Protein AF-A0A4D7ATW3-F1 (afdb_monomer)

Sequence (86 aa):
MTETTSVTDDIKRSTHTVEIETLRSITSGIASFGAAVRGSPLSNAQKSRVLASLAEASSNMLVATSAYMAELGASRGRAATLSTAE

Mean predicted aligned error: 10.08 Å

Solvent-accessible surface area (backbone atoms only — not comparable to full-atom values): 4931 Å² total; per-residue (Å²): 135,82,81,74,75,51,68,66,58,55,52,52,52,51,53,52,51,54,54,52,49,50,53,50,52,52,53,51,50,54,53,51,49,55,50,50,51,71,74,41,93,64,53,71,73,53,38,51,51,54,52,50,53,49,51,52,53,52,50,54,48,52,53,53,50,52,52,50,54,50,52,55,51,52,55,50,54,53,54,55,58,56,67,74,73,114

Foldseek 3Di:
DDPCPPPVVVVVVVVVVVLVVVVVVVVVVLVVVLVVLVVDPDDPVVSVVVVVVSVVVVVVVVVVSVVVVVVVVVVVVVVVVVVVVD

Secondary structure (DSSP, 8-state):
------HHHHHHHHHHHHHHHHHHHHHHHHHHHHHHHHHSS--HHHHHHHHHHHHHHHHHHHHHHHHHHHHHHHHHHHHHHHHT-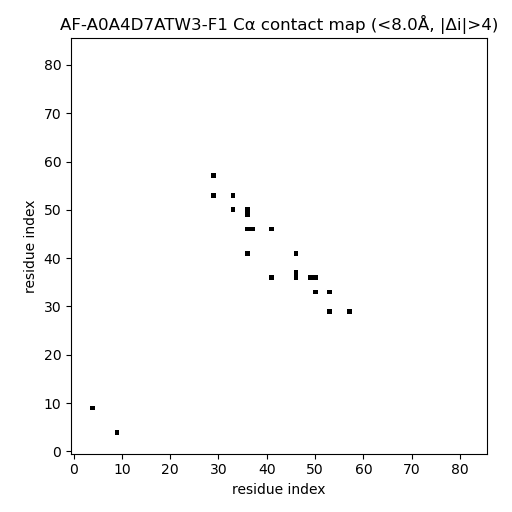-

Organism: NCBI:txid1940610

Radius of gyration: 20.3 Å; Cα contacts (8 Å, |Δi|>4): 11; chains: 1; bounding box: 39×14×68 Å

Structure (mmCIF, N/CA/C/O backbone):
data_AF-A0A4D7ATW3-F1
#
_entry.id   AF-A0A4D7ATW3-F1
#
loop_
_atom_site.group_PDB
_atom_site.id
_atom_site.type_symbol
_atom_site.label_atom_id
_atom_site.label_alt_id
_atom_site.label_comp_id
_atom_site.label_asym_id
_atom_site.label_entity_id
_atom_site.label_seq_id
_atom_site.pdbx_PDB_ins_code
_atom_site.Cartn_x
_atom_site.Cartn_y
_atom_site.Cartn_z
_atom_site.occupancy
_atom_site.B_iso_or_equiv
_atom_site.auth_seq_id
_atom_site.auth_comp_id
_atom_site.auth_asym_id
_atom_site.auth_atom_id
_atom_site.pdbx_PDB_model_num
ATOM 1 N N . MET A 1 1 ? 4.836 -5.437 -47.922 1.00 40.00 1 MET A N 1
ATOM 2 C CA . MET A 1 1 ? 5.513 -4.523 -46.985 1.00 40.00 1 MET A CA 1
ATOM 3 C C . MET A 1 1 ? 5.148 -5.024 -45.600 1.00 40.00 1 MET A C 1
ATOM 5 O O . MET A 1 1 ? 4.019 -4.834 -45.179 1.00 40.00 1 MET A O 1
ATOM 9 N N . THR A 1 2 ? 5.994 -5.859 -45.006 1.00 43.00 2 THR A N 1
ATOM 10 C CA . THR A 1 2 ? 5.707 -6.517 -43.727 1.00 43.00 2 THR A CA 1
ATOM 11 C C . THR A 1 2 ? 6.021 -5.522 -42.621 1.00 43.00 2 THR A C 1
ATOM 13 O O . THR A 1 2 ? 7.179 -5.151 -42.449 1.00 43.00 2 THR A O 1
ATOM 16 N N . GLU A 1 3 ? 4.987 -5.046 -41.928 1.00 46.53 3 GLU A N 1
ATOM 17 C CA . GLU A 1 3 ? 5.125 -4.262 -40.704 1.00 46.53 3 GLU A CA 1
ATOM 18 C C . GLU A 1 3 ? 5.890 -5.100 -39.679 1.00 46.53 3 GLU A C 1
ATOM 20 O O . GLU A 1 3 ? 5.347 -5.983 -39.020 1.00 46.53 3 GLU A O 1
ATOM 25 N N . THR A 1 4 ? 7.183 -4.831 -39.538 1.00 47.94 4 THR A N 1
ATOM 26 C CA . THR A 1 4 ? 7.916 -5.160 -38.323 1.00 47.94 4 THR A CA 1
ATOM 27 C C . THR A 1 4 ? 7.476 -4.165 -37.257 1.00 47.94 4 THR A C 1
ATOM 29 O O . THR A 1 4 ? 8.213 -3.235 -36.927 1.00 47.94 4 THR A O 1
ATOM 32 N N . THR A 1 5 ? 6.258 -4.316 -36.728 1.00 52.72 5 THR A N 1
ATOM 33 C CA . THR A 1 5 ? 5.973 -3.837 -35.372 1.00 52.72 5 THR A CA 1
ATOM 34 C C . THR A 1 5 ? 7.009 -4.507 -34.484 1.00 52.72 5 THR A C 1
ATOM 36 O O . THR A 1 5 ? 6.998 -5.722 -34.291 1.00 52.72 5 THR A O 1
ATOM 39 N N . SER A 1 6 ? 8.006 -3.713 -34.100 1.00 50.44 6 SER A N 1
ATOM 40 C CA . SER A 1 6 ? 9.197 -4.152 -33.393 1.00 50.44 6 SER A CA 1
ATOM 41 C C . SER A 1 6 ? 8.766 -4.932 -32.158 1.00 50.44 6 SER A C 1
ATOM 43 O O . SER A 1 6 ? 8.118 -4.381 -31.273 1.00 50.44 6 SER A O 1
ATOM 45 N N . VAL A 1 7 ? 9.131 -6.214 -32.088 1.00 54.88 7 VAL A N 1
ATOM 46 C CA . VAL A 1 7 ? 8.904 -7.099 -30.928 1.00 54.88 7 VAL A CA 1
ATOM 47 C C . VAL A 1 7 ? 9.337 -6.412 -29.620 1.00 54.88 7 VAL A C 1
ATOM 49 O O . VAL A 1 7 ? 8.739 -6.596 -28.563 1.00 54.88 7 VAL A O 1
ATOM 52 N N . THR A 1 8 ? 10.332 -5.532 -29.714 1.00 53.84 8 THR A N 1
ATOM 53 C CA . THR A 1 8 ? 10.841 -4.677 -28.643 1.00 53.84 8 THR A CA 1
ATOM 54 C C . THR A 1 8 ? 9.802 -3.701 -28.075 1.00 53.84 8 THR A C 1
ATOM 56 O O . THR A 1 8 ? 9.801 -3.461 -26.868 1.00 53.84 8 THR A O 1
ATOM 59 N N . ASP A 1 9 ? 8.916 -3.133 -28.895 1.00 51.94 9 ASP A N 1
ATOM 60 C CA . ASP A 1 9 ? 7.907 -2.164 -28.444 1.00 51.94 9 ASP A CA 1
ATOM 61 C C . ASP A 1 9 ? 6.730 -2.843 -27.733 1.00 51.94 9 ASP A C 1
ATOM 63 O O . ASP A 1 9 ? 6.244 -2.325 -26.723 1.00 51.94 9 ASP A O 1
ATOM 67 N N . ASP A 1 10 ? 6.336 -4.042 -28.168 1.00 53.03 10 ASP A N 1
ATOM 68 C CA . ASP A 1 10 ? 5.322 -4.841 -27.467 1.00 53.03 10 ASP A CA 1
ATOM 69 C C . ASP A 1 10 ? 5.846 -5.416 -26.142 1.00 53.03 10 ASP A C 1
ATOM 71 O O . ASP A 1 10 ? 5.128 -5.418 -25.134 1.00 53.03 10 ASP A O 1
ATOM 75 N N . ILE A 1 11 ? 7.119 -5.821 -26.078 1.00 54.00 11 ILE A N 1
ATOM 76 C CA . ILE A 1 11 ? 7.760 -6.242 -24.819 1.00 54.00 11 ILE A CA 1
ATOM 77 C C . ILE A 1 11 ? 7.860 -5.063 -23.839 1.00 54.00 11 ILE A C 1
ATOM 79 O O . ILE A 1 11 ? 7.547 -5.207 -22.655 1.00 54.00 11 ILE A O 1
ATOM 83 N N . LYS A 1 12 ? 8.225 -3.865 -24.311 1.00 56.94 12 LYS A N 1
ATOM 84 C CA . LYS A 1 12 ? 8.250 -2.658 -23.465 1.00 56.94 12 LYS A CA 1
ATOM 85 C C . LYS A 1 12 ? 6.855 -2.296 -22.947 1.00 56.94 12 LYS A C 1
ATOM 87 O O . LYS A 1 12 ? 6.710 -1.980 -21.765 1.00 56.94 12 LYS A O 1
ATOM 92 N N . ARG A 1 13 ? 5.825 -2.357 -23.799 1.00 59.19 13 ARG A N 1
ATOM 93 C CA . ARG A 1 13 ? 4.434 -2.027 -23.436 1.00 59.19 13 ARG A CA 1
ATOM 94 C C . ARG A 1 13 ? 3.831 -3.028 -22.443 1.00 59.19 13 ARG A C 1
ATOM 96 O O . ARG A 1 13 ? 3.164 -2.621 -21.490 1.00 59.19 13 ARG A O 1
ATOM 103 N N . SER A 1 14 ? 4.085 -4.321 -22.631 1.00 60.78 14 SER A N 1
ATOM 104 C CA . SER A 1 14 ? 3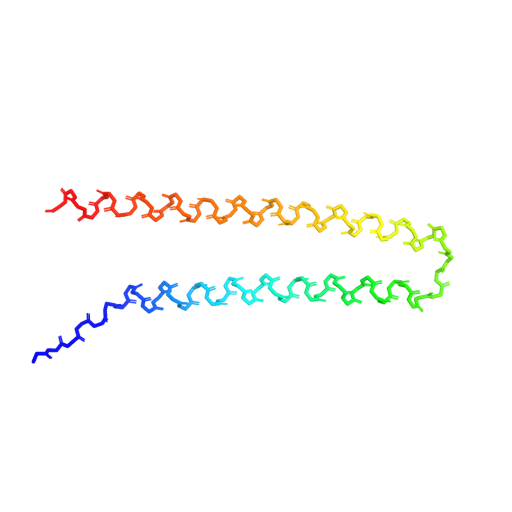.622 -5.373 -21.711 1.00 60.78 14 SER A CA 1
ATOM 105 C C . SER A 1 14 ? 4.309 -5.287 -20.345 1.00 60.78 14 SER A C 1
ATOM 107 O O . SER A 1 14 ? 3.625 -5.312 -19.322 1.00 60.78 14 SER A O 1
ATOM 109 N N . THR A 1 15 ? 5.626 -5.064 -20.319 1.00 62.94 15 THR A N 1
ATOM 110 C CA . THR A 1 15 ? 6.406 -4.894 -19.079 1.00 62.94 15 THR A CA 1
ATOM 111 C C . THR A 1 15 ? 5.879 -3.725 -18.235 1.00 62.94 15 THR A C 1
ATOM 113 O O . THR A 1 15 ? 5.598 -3.886 -17.049 1.00 62.94 15 THR A O 1
ATOM 116 N N . HIS A 1 16 ? 5.595 -2.582 -18.867 1.00 67.25 16 HIS A N 1
ATOM 117 C CA . HIS A 1 16 ? 4.983 -1.430 -18.195 1.00 67.25 16 HIS A CA 1
ATOM 118 C C . HIS A 1 16 ? 3.623 -1.717 -17.560 1.00 67.25 16 HIS A C 1
ATOM 120 O O . HIS A 1 16 ? 3.297 -1.175 -16.504 1.00 67.25 16 HIS A O 1
ATOM 126 N N . THR A 1 17 ? 2.809 -2.534 -18.222 1.00 74.44 17 THR A N 1
ATOM 127 C CA . THR A 1 17 ? 1.459 -2.843 -17.747 1.00 74.44 17 THR A CA 1
ATOM 128 C C . THR A 1 17 ? 1.524 -3.684 -16.473 1.00 74.44 17 THR A C 1
ATOM 130 O O . THR A 1 17 ? 0.802 -3.402 -15.520 1.00 74.44 17 THR A O 1
ATOM 133 N N . VAL A 1 18 ? 2.440 -4.656 -16.419 1.00 78.31 18 VAL A N 1
ATOM 134 C CA . VAL A 1 18 ? 2.651 -5.519 -15.244 1.00 78.31 18 VAL A CA 1
ATOM 135 C C . VAL A 1 18 ? 3.193 -4.729 -14.050 1.00 78.31 18 VAL A C 1
ATOM 137 O O . VAL A 1 18 ? 2.728 -4.918 -12.924 1.00 78.31 18 VAL A O 1
ATOM 140 N N . GLU A 1 19 ? 4.138 -3.816 -14.277 1.00 74.0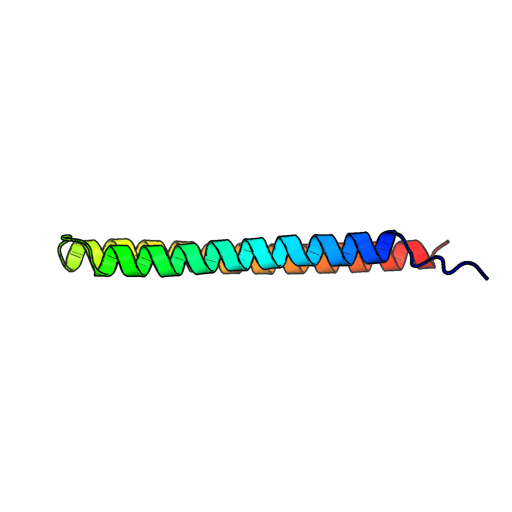0 19 GLU A N 1
ATOM 141 C CA . GLU A 1 19 ? 4.695 -2.953 -13.226 1.00 74.00 19 GLU A CA 1
ATOM 142 C C . GLU A 1 19 ? 3.620 -2.035 -12.621 1.00 74.00 19 GLU A C 1
ATOM 144 O O . GLU A 1 19 ? 3.463 -1.973 -11.400 1.00 74.00 19 GLU A O 1
ATOM 149 N N . ILE A 1 20 ? 2.826 -1.367 -13.467 1.00 78.81 20 ILE A N 1
ATOM 150 C CA . ILE A 1 20 ? 1.729 -0.494 -13.021 1.00 78.81 20 ILE A CA 1
ATOM 151 C C . ILE A 1 20 ? 0.669 -1.297 -12.263 1.00 78.81 20 ILE A C 1
ATOM 153 O O . ILE A 1 20 ? 0.171 -0.835 -11.234 1.00 78.81 20 ILE A O 1
ATOM 157 N N . GLU A 1 21 ? 0.330 -2.492 -12.743 1.00 80.44 21 GLU A N 1
ATOM 158 C CA . GLU A 1 21 ? -0.647 -3.351 -12.078 1.00 80.44 21 GLU A CA 1
ATOM 159 C C . GLU A 1 21 ? -0.146 -3.829 -10.712 1.00 80.44 21 GLU A C 1
ATOM 161 O O . GLU A 1 21 ? -0.889 -3.810 -9.731 1.00 80.44 21 GLU A O 1
ATOM 166 N N . THR A 1 22 ? 1.144 -4.149 -10.609 1.00 82.00 22 THR A N 1
ATOM 167 C CA . THR A 1 22 ? 1.781 -4.486 -9.330 1.00 82.00 22 THR A CA 1
ATOM 168 C C . THR A 1 22 ? 1.675 -3.316 -8.348 1.00 82.00 22 THR A C 1
ATOM 170 O O . THR A 1 22 ? 1.224 -3.498 -7.217 1.00 82.00 22 THR A O 1
ATOM 173 N N . LEU A 1 23 ? 1.994 -2.092 -8.782 1.00 80.69 23 LEU A N 1
ATOM 174 C CA . LEU A 1 23 ? 1.886 -0.893 -7.941 1.00 80.69 23 LEU A CA 1
ATOM 175 C C . LEU A 1 23 ? 0.444 -0.600 -7.504 1.00 80.69 23 LEU A C 1
ATOM 177 O O . LEU A 1 23 ? 0.208 -0.229 -6.348 1.00 80.69 23 LEU A O 1
ATOM 181 N N . ARG A 1 24 ? -0.533 -0.792 -8.398 1.00 84.31 24 ARG A N 1
ATOM 182 C CA . ARG A 1 24 ? -1.961 -0.663 -8.068 1.00 84.31 24 ARG A CA 1
ATOM 183 C C . ARG A 1 24 ? -2.397 -1.700 -7.045 1.00 84.31 24 ARG A C 1
ATOM 185 O O . ARG A 1 24 ? -3.043 -1.332 -6.064 1.00 84.31 24 ARG A O 1
ATOM 192 N N . SER A 1 25 ? -2.024 -2.960 -7.253 1.00 86.56 25 SER A N 1
ATOM 193 C CA . SER A 1 25 ? -2.348 -4.067 -6.352 1.00 86.56 25 SER A CA 1
ATOM 194 C C . SER A 1 25 ? -1.815 -3.806 -4.944 1.00 86.56 25 SER A C 1
ATOM 196 O O . SER A 1 25 ? -2.574 -3.866 -3.973 1.00 86.56 25 SER A O 1
ATOM 198 N N . ILE A 1 26 ? -0.550 -3.391 -4.824 1.00 84.44 26 ILE A N 1
ATOM 199 C CA . ILE A 1 26 ? 0.043 -3.094 -3.516 1.00 84.44 26 ILE A CA 1
ATOM 200 C C . ILE A 1 26 ? -0.644 -1.890 -2.855 1.00 84.44 26 ILE A C 1
ATOM 202 O O . ILE A 1 26 ? -1.004 -1.954 -1.679 1.00 84.44 26 ILE A O 1
ATOM 206 N N . THR A 1 27 ? -0.895 -0.814 -3.606 1.00 86.00 27 THR A N 1
ATOM 207 C CA . THR A 1 27 ? -1.583 0.382 -3.084 1.00 86.00 27 THR A CA 1
ATOM 208 C C . THR A 1 27 ? -2.997 0.053 -2.590 1.00 86.00 27 THR A C 1
ATOM 210 O O . THR A 1 27 ? -3.395 0.471 -1.499 1.00 86.00 27 THR A O 1
ATOM 213 N N . SER A 1 28 ? -3.742 -0.744 -3.358 1.00 89.62 28 SER A N 1
ATOM 214 C CA . SER A 1 28 ? -5.071 -1.241 -2.983 1.00 89.62 28 SER A CA 1
ATOM 215 C C . SER A 1 28 ? -5.020 -2.117 -1.724 1.00 89.62 28 SER A C 1
ATOM 217 O O . SER A 1 28 ? -5.845 -1.962 -0.816 1.00 89.62 28 SER A O 1
ATOM 219 N N . GLY A 1 29 ? -4.010 -2.986 -1.618 1.00 91.25 29 GLY A N 1
ATOM 220 C CA . GLY A 1 29 ? -3.762 -3.825 -0.446 1.00 91.25 29 GLY A CA 1
ATOM 221 C C . GLY A 1 29 ? -3.489 -3.012 0.823 1.00 91.25 29 GLY A C 1
ATOM 222 O O . GLY A 1 29 ? -4.102 -3.268 1.860 1.00 91.25 29 GLY A O 1
ATOM 223 N N . ILE A 1 30 ? -2.645 -1.979 0.735 1.00 91.88 30 ILE A N 1
ATOM 224 C CA . ILE A 1 30 ? -2.355 -1.055 1.846 1.00 91.88 30 ILE A CA 1
ATOM 225 C C . ILE A 1 30 ? -3.629 -0.337 2.307 1.00 91.88 30 ILE A C 1
ATOM 227 O O . ILE A 1 30 ? -3.919 -0.293 3.507 1.00 91.88 30 ILE A O 1
ATOM 231 N N . ALA A 1 31 ? -4.419 0.196 1.370 1.00 90.31 31 ALA A N 1
ATOM 232 C CA . ALA A 1 31 ? -5.670 0.881 1.691 1.00 90.31 31 ALA A CA 1
ATOM 233 C C . ALA A 1 31 ? -6.677 -0.061 2.375 1.00 90.31 31 ALA A C 1
ATOM 235 O O . ALA A 1 31 ? -7.280 0.297 3.395 1.00 90.31 31 ALA A O 1
ATOM 236 N N . SER A 1 32 ? -6.805 -1.282 1.851 1.0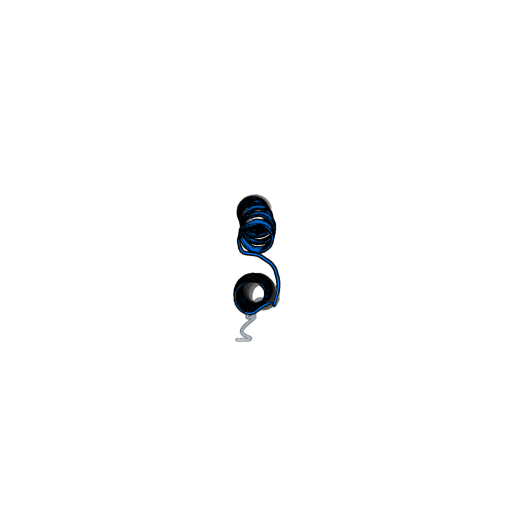0 95.62 32 SER A N 1
ATOM 237 C CA . SER A 1 32 ? -7.675 -2.328 2.396 1.00 95.62 32 SER A CA 1
ATOM 238 C C . SER A 1 32 ? -7.249 -2.737 3.807 1.00 95.62 32 SER A C 1
ATOM 240 O O . SER A 1 32 ? -8.083 -2.810 4.712 1.00 95.62 32 SER A O 1
ATOM 242 N N . PHE A 1 33 ? -5.947 -2.918 4.041 1.00 95.31 33 PHE A N 1
ATOM 243 C CA . PHE A 1 33 ? -5.416 -3.221 5.369 1.00 95.31 33 PHE A CA 1
ATOM 244 C C . PHE A 1 33 ? -5.671 -2.077 6.362 1.00 95.31 33 PHE A C 1
ATOM 246 O O . PHE A 1 33 ? -6.152 -2.316 7.471 1.00 95.31 33 PHE A O 1
ATOM 253 N N . GLY A 1 34 ? -5.453 -0.820 5.962 1.00 95.38 34 GLY A N 1
ATOM 254 C CA . GLY A 1 34 ? -5.768 0.341 6.800 1.00 95.38 34 GLY A CA 1
ATOM 255 C C . GLY A 1 34 ? -7.254 0.421 7.183 1.00 95.38 34 GLY A C 1
ATOM 256 O O . GLY A 1 34 ? -7.590 0.774 8.318 1.00 95.38 34 GLY A O 1
ATOM 257 N N . ALA A 1 35 ? -8.161 0.052 6.272 1.00 96.12 35 ALA A N 1
ATOM 258 C CA . ALA A 1 35 ? -9.589 -0.063 6.570 1.00 96.12 35 ALA A CA 1
ATOM 259 C C . ALA A 1 35 ? -9.884 -1.190 7.577 1.00 96.12 35 ALA A C 1
ATOM 261 O O . ALA A 1 35 ? -10.605 -0.957 8.551 1.00 96.12 35 ALA A O 1
ATOM 262 N N . ALA A 1 36 ? -9.267 -2.363 7.407 1.00 97.44 36 ALA A N 1
ATOM 263 C CA . ALA A 1 36 ? -9.401 -3.483 8.338 1.00 97.44 36 ALA A CA 1
ATOM 264 C C . ALA A 1 36 ? -8.913 -3.123 9.754 1.00 97.44 36 ALA A C 1
AT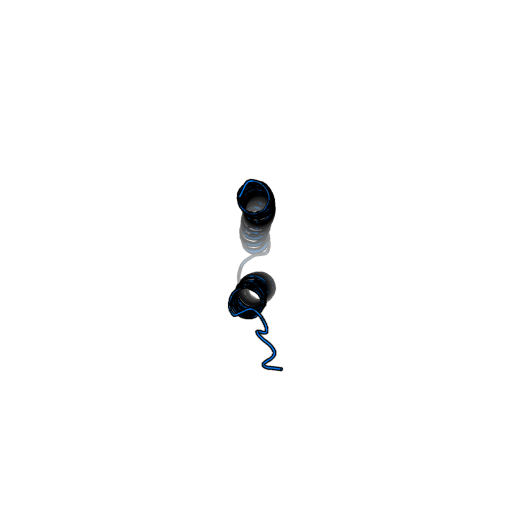OM 266 O O . ALA A 1 36 ? -9.604 -3.394 10.737 1.00 97.44 36 ALA A O 1
ATOM 267 N N . VAL A 1 37 ? -7.777 -2.426 9.879 1.00 96.81 37 VAL A N 1
ATOM 268 C CA . VAL A 1 37 ? -7.257 -1.956 11.177 1.00 96.81 37 VAL A CA 1
ATOM 269 C C . VAL A 1 37 ? -8.242 -1.000 11.853 1.00 96.81 37 VAL A C 1
ATOM 271 O O . VAL A 1 37 ? -8.487 -1.121 13.056 1.00 96.81 37 VAL A O 1
ATOM 274 N N . ARG A 1 38 ? -8.865 -0.083 11.101 1.00 94.19 38 ARG A N 1
ATOM 275 C CA . ARG A 1 38 ? -9.876 0.838 11.649 1.00 94.19 38 ARG A CA 1
ATOM 276 C C . ARG A 1 38 ? -11.123 0.109 12.159 1.00 94.19 38 ARG A C 1
ATOM 278 O O . ARG A 1 38 ? -11.611 0.464 13.235 1.00 94.19 38 ARG A O 1
ATOM 285 N N . GLY A 1 39 ? -11.580 -0.923 11.447 1.00 96.06 39 GLY A N 1
ATOM 286 C CA . GLY A 1 39 ? -12.715 -1.771 11.840 1.00 96.06 39 GLY A CA 1
ATOM 287 C C . GLY A 1 39 ? -12.404 -2.827 12.910 1.00 96.06 39 GLY A C 1
ATOM 288 O O . GLY A 1 39 ? -13.319 -3.458 13.427 1.00 96.06 39 GLY A O 1
ATOM 289 N N . SER A 1 40 ? -11.130 -3.022 13.258 1.00 96.69 40 SER A N 1
ATOM 290 C CA . SER A 1 40 ? -10.701 -4.051 14.212 1.00 96.69 40 SER A CA 1
ATOM 291 C C . SER A 1 40 ? -11.133 -3.756 15.663 1.00 96.69 40 SER A C 1
ATOM 293 O O . SER A 1 40 ? -11.358 -2.591 16.021 1.00 96.69 40 SER A O 1
ATOM 295 N N . PRO A 1 41 ? -11.173 -4.780 16.541 1.00 97.44 41 PRO A N 1
ATOM 296 C CA . PRO A 1 41 ? -11.471 -4.614 17.967 1.00 97.44 41 PRO A CA 1
ATOM 297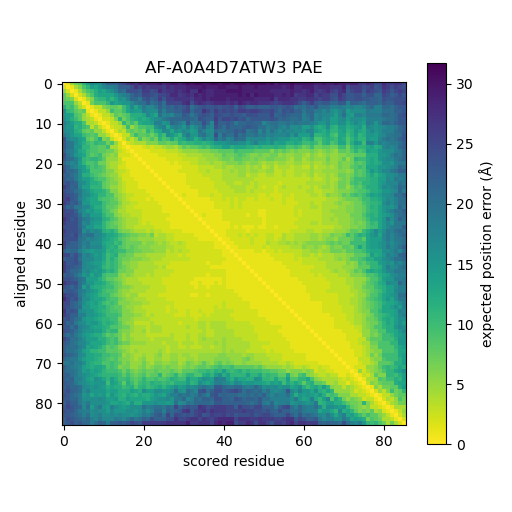 C C . PRO A 1 41 ? -10.302 -4.028 18.785 1.00 97.44 41 PRO A C 1
ATOM 299 O O . PRO A 1 41 ? -10.380 -3.962 20.009 1.00 97.44 41 PRO A O 1
ATOM 302 N N . LEU A 1 42 ? -9.203 -3.617 18.142 1.00 95.56 42 LEU A N 1
ATOM 303 C CA . LEU A 1 42 ? -8.059 -3.007 18.819 1.00 95.56 42 LEU A CA 1
ATOM 304 C C . LEU A 1 42 ? -8.447 -1.698 19.525 1.00 95.56 42 LEU A C 1
ATOM 306 O O . LEU A 1 42 ? -9.302 -0.942 19.057 1.00 95.56 42 LEU A O 1
ATOM 310 N N . SER A 1 43 ? -7.749 -1.380 20.616 1.00 97.88 43 SER A N 1
ATOM 311 C CA . SER A 1 43 ? -7.870 -0.063 21.253 1.00 97.88 43 SER A CA 1
ATOM 312 C C . SER A 1 43 ? -7.400 1.057 20.317 1.00 97.88 43 SER A C 1
ATOM 3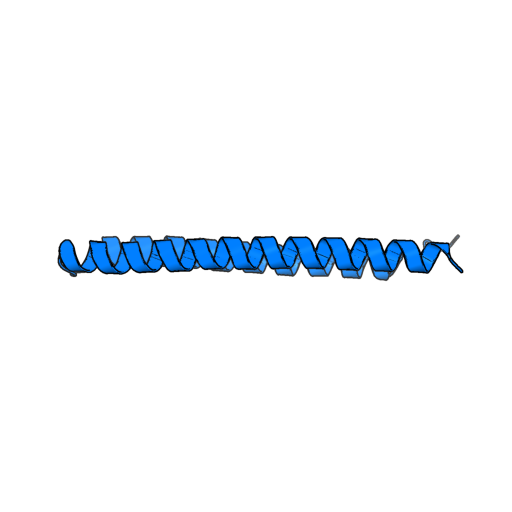14 O O . SER A 1 43 ? -6.560 0.846 19.438 1.00 97.88 43 SER A O 1
ATOM 316 N N . ASN A 1 44 ? -7.871 2.286 20.545 1.00 96.94 44 ASN A N 1
ATOM 317 C CA . ASN A 1 44 ? -7.468 3.448 19.741 1.00 96.94 44 ASN A CA 1
ATOM 318 C C . ASN A 1 44 ? -5.943 3.660 19.729 1.00 96.94 44 ASN A C 1
ATOM 320 O O . ASN A 1 44 ? -5.369 3.965 18.685 1.00 96.94 44 ASN A O 1
ATOM 324 N N . ALA A 1 45 ? -5.267 3.421 20.858 1.00 97.31 45 ALA A N 1
ATOM 325 C CA . ALA A 1 45 ? -3.811 3.526 20.953 1.00 97.31 45 ALA A CA 1
ATOM 326 C C . ALA A 1 45 ? -3.076 2.442 20.141 1.00 97.31 45 ALA A C 1
ATOM 328 O O . ALA A 1 45 ? -1.996 2.690 19.605 1.00 97.31 45 ALA A O 1
ATOM 329 N N . GLN A 1 46 ? -3.638 1.233 20.041 1.00 98.00 46 GLN A N 1
ATOM 330 C CA . GLN A 1 46 ? -3.093 0.169 19.189 1.00 98.00 46 GLN A CA 1
ATOM 331 C C . GLN A 1 46 ? -3.340 0.470 17.708 1.00 98.00 46 GLN A C 1
ATOM 333 O O . GLN A 1 46 ? -2.408 0.369 16.916 1.00 98.00 46 GLN A O 1
ATOM 338 N N . LYS A 1 47 ? -4.551 0.915 17.344 1.00 97.94 47 LYS A N 1
ATOM 339 C CA . LYS A 1 47 ? -4.879 1.338 15.971 1.00 97.94 47 LYS A CA 1
ATOM 340 C C . LYS A 1 47 ? -3.940 2.438 15.490 1.00 97.94 47 LYS A C 1
ATOM 342 O O . LYS A 1 47 ? -3.374 2.315 14.413 1.00 97.94 47 LYS A O 1
ATOM 347 N N . SER A 1 48 ? -3.742 3.470 16.310 1.00 97.75 48 SER A N 1
ATOM 348 C CA . SER A 1 48 ? -2.848 4.588 15.996 1.00 97.75 48 SER A CA 1
ATOM 349 C C . SER A 1 48 ? -1.419 4.114 15.715 1.00 97.75 48 SER A C 1
ATOM 351 O O . SER A 1 48 ? -0.857 4.453 14.678 1.00 97.75 48 SER A O 1
ATOM 353 N N . ARG A 1 49 ? -0.866 3.239 16.569 1.00 97.94 49 ARG A N 1
ATOM 354 C CA . ARG A 1 49 ? 0.470 2.657 16.358 1.00 97.94 49 ARG A CA 1
ATOM 355 C C . ARG A 1 49 ? 0.568 1.860 15.058 1.00 97.94 49 ARG A C 1
ATOM 357 O O . ARG A 1 49 ? 1.486 2.090 14.282 1.00 97.94 49 ARG A O 1
ATOM 364 N N . VAL A 1 50 ? -0.386 0.965 14.798 1.00 97.50 50 VAL A N 1
ATOM 365 C CA . VAL A 1 50 ? -0.379 0.139 13.577 1.00 97.50 50 VAL A CA 1
ATOM 366 C C . VAL A 1 50 ? -0.515 1.004 12.321 1.00 97.50 50 VAL A C 1
ATOM 368 O O . VAL A 1 50 ? 0.207 0.790 11.352 1.00 97.50 50 VAL A O 1
ATOM 371 N N . LEU A 1 51 ? -1.404 2.001 12.332 1.00 96.75 51 LEU A N 1
ATOM 372 C CA . LEU A 1 51 ? -1.589 2.911 11.199 1.00 96.75 51 LEU A CA 1
ATOM 373 C C . LEU A 1 51 ? -0.369 3.813 10.971 1.00 96.75 51 LEU A C 1
ATOM 375 O O . LEU A 1 51 ? -0.045 4.089 9.820 1.00 96.75 51 LEU A O 1
ATOM 379 N N . ALA A 1 52 ? 0.326 4.233 12.032 1.00 97.25 52 ALA A N 1
ATOM 380 C CA . ALA A 1 52 ? 1.575 4.981 11.912 1.00 97.25 52 ALA A CA 1
ATOM 381 C C . ALA A 1 52 ? 2.674 4.136 11.247 1.00 97.25 52 ALA A C 1
ATOM 383 O O . ALA A 1 52 ? 3.277 4.583 10.273 1.00 97.25 52 ALA A O 1
ATOM 384 N N . SER A 1 53 ? 2.868 2.889 11.692 1.00 97.00 53 SER A N 1
ATOM 385 C CA . SER A 1 53 ? 3.821 1.966 11.056 1.00 97.00 53 SER A CA 1
ATOM 386 C C . SER A 1 53 ? 3.448 1.649 9.604 1.00 97.00 53 SER A C 1
ATOM 388 O O . SER A 1 53 ? 4.320 1.565 8.743 1.00 97.00 53 SER A O 1
ATOM 390 N N . LEU A 1 54 ? 2.151 1.515 9.303 1.00 95.25 54 LEU A N 1
ATOM 391 C CA . LEU A 1 54 ? 1.670 1.332 7.932 1.00 95.25 54 LEU A CA 1
ATOM 392 C C . LEU A 1 54 ? 1.989 2.548 7.050 1.00 95.25 54 LEU A C 1
ATOM 394 O O . LEU A 1 54 ? 2.398 2.378 5.901 1.00 95.25 54 LEU A O 1
ATOM 398 N N . ALA A 1 55 ? 1.809 3.765 7.569 1.00 92.69 55 ALA A N 1
ATOM 399 C CA . ALA A 1 55 ? 2.114 4.996 6.845 1.00 92.69 55 ALA A CA 1
ATOM 400 C C . ALA A 1 55 ? 3.615 5.118 6.540 1.00 92.69 55 ALA A C 1
ATOM 402 O O . ALA A 1 55 ? 3.987 5.447 5.414 1.00 92.69 55 ALA A O 1
ATOM 403 N N . GLU A 1 56 ? 4.473 4.785 7.505 1.00 94.88 56 GLU A N 1
ATOM 404 C CA . GLU A 1 56 ? 5.927 4.767 7.321 1.00 94.88 56 GLU A CA 1
ATOM 405 C C . GLU A 1 56 ? 6.354 3.750 6.251 1.00 94.88 56 GLU A C 1
ATOM 407 O O . GLU A 1 56 ? 7.062 4.101 5.305 1.00 94.88 56 GLU A O 1
ATOM 412 N N . ALA A 1 57 ? 5.847 2.515 6.327 1.00 91.19 57 ALA A N 1
ATOM 413 C CA . ALA A 1 57 ? 6.114 1.489 5.320 1.00 91.19 57 ALA A CA 1
ATOM 414 C C . ALA A 1 57 ? 5.641 1.914 3.916 1.00 91.19 57 ALA A C 1
ATOM 416 O O . ALA A 1 57 ? 6.351 1.710 2.931 1.00 91.19 57 ALA A O 1
ATOM 417 N N . SER A 1 58 ? 4.472 2.557 3.827 1.00 90.75 58 SER A N 1
ATOM 418 C CA . SER A 1 58 ? 3.930 3.077 2.564 1.00 90.75 58 SER A CA 1
ATOM 419 C C . SER A 1 58 ? 4.820 4.173 1.974 1.00 90.75 58 SER A C 1
ATOM 421 O O . SER A 1 58 ? 5.067 4.184 0.770 1.00 90.75 58 SER A O 1
ATOM 423 N N . SER A 1 59 ? 5.345 5.066 2.817 1.00 89.62 59 SER A N 1
ATOM 424 C CA . SER A 1 59 ? 6.285 6.111 2.402 1.00 89.62 59 SER A CA 1
ATOM 425 C C . SER A 1 59 ? 7.584 5.512 1.854 1.00 89.62 59 SER A C 1
ATOM 427 O O . SER A 1 59 ? 8.011 5.853 0.750 1.00 89.62 59 SER A O 1
ATOM 429 N N . ASN A 1 60 ? 8.165 4.539 2.563 1.00 89.06 60 ASN A N 1
ATOM 430 C CA . ASN A 1 60 ? 9.377 3.845 2.115 1.00 89.06 60 ASN A CA 1
ATOM 431 C C . ASN A 1 60 ? 9.164 3.134 0.771 1.00 89.06 60 ASN A C 1
ATOM 433 O O . ASN A 1 60 ? 10.032 3.163 -0.100 1.00 89.06 60 ASN A O 1
ATOM 437 N N . MET A 1 61 ? 7.987 2.543 0.570 1.00 86.50 61 MET A N 1
ATOM 438 C CA . MET A 1 61 ? 7.629 1.904 -0.691 1.00 86.50 61 MET A CA 1
ATOM 439 C C . MET A 1 61 ? 7.485 2.909 -1.843 1.00 86.50 61 MET A C 1
ATOM 441 O O . MET A 1 61 ? 7.918 2.616 -2.959 1.00 86.50 61 MET A O 1
ATOM 445 N N . LEU A 1 62 ? 6.924 4.098 -1.594 1.00 85.00 62 LEU A N 1
ATOM 446 C CA . LEU A 1 62 ? 6.864 5.171 -2.593 1.00 85.00 62 LEU A CA 1
ATOM 447 C C . LEU A 1 62 ? 8.268 5.628 -3.010 1.00 85.00 62 LEU A C 1
ATOM 449 O O . LEU A 1 62 ? 8.515 5.811 -4.201 1.00 85.00 62 LEU A O 1
ATOM 453 N N . VAL A 1 63 ? 9.196 5.748 -2.056 1.00 88.12 63 VAL A N 1
ATOM 454 C CA . VAL A 1 63 ? 10.605 6.078 -2.334 1.00 88.12 63 VAL A CA 1
ATOM 455 C C . VAL A 1 63 ? 11.291 4.971 -3.139 1.00 88.12 63 VAL A C 1
ATOM 457 O O . VAL A 1 63 ? 11.960 5.251 -4.130 1.00 88.12 63 VAL A O 1
ATOM 460 N N . ALA A 1 64 ? 11.102 3.705 -2.766 1.00 85.06 64 ALA A N 1
ATOM 461 C CA . ALA A 1 64 ? 11.660 2.583 -3.521 1.00 85.06 64 ALA A CA 1
ATOM 462 C C . ALA A 1 64 ? 11.101 2.527 -4.954 1.00 85.06 64 ALA A C 1
ATOM 464 O O . ALA A 1 64 ? 11.841 2.285 -5.906 1.00 85.06 64 ALA A O 1
ATOM 465 N N . THR A 1 65 ? 9.808 2.815 -5.117 1.00 81.62 65 THR A N 1
ATOM 466 C CA . THR A 1 65 ? 9.147 2.872 -6.427 1.00 81.62 65 THR A CA 1
ATOM 467 C C . THR A 1 65 ? 9.700 4.008 -7.283 1.00 81.62 65 THR A C 1
ATOM 469 O O . THR A 1 65 ? 9.981 3.804 -8.462 1.00 81.62 65 THR A O 1
ATOM 472 N N . SER A 1 66 ? 9.880 5.205 -6.719 1.00 79.75 66 SER A N 1
AT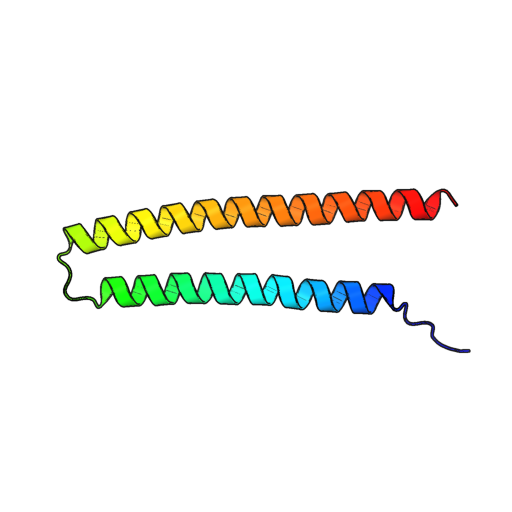OM 473 C CA . SER A 1 66 ? 10.428 6.336 -7.472 1.00 79.75 66 SER A CA 1
ATOM 474 C C . SER A 1 66 ? 11.882 6.093 -7.885 1.00 79.75 66 SER A C 1
ATOM 476 O O . SER A 1 66 ? 12.231 6.367 -9.033 1.00 79.75 66 SER A O 1
ATOM 478 N N . ALA A 1 67 ? 12.698 5.503 -7.005 1.00 84.75 67 ALA A N 1
ATOM 479 C CA . ALA A 1 67 ? 14.063 5.088 -7.323 1.00 84.75 67 ALA A CA 1
ATOM 480 C C . ALA A 1 67 ? 14.092 4.039 -8.446 1.00 84.75 67 ALA A C 1
ATOM 482 O O . ALA A 1 67 ? 14.838 4.189 -9.413 1.00 84.75 67 ALA A O 1
ATOM 483 N N . TYR A 1 68 ? 13.228 3.024 -8.368 1.00 81.75 68 TYR A N 1
ATOM 484 C CA . TYR A 1 68 ? 13.077 2.023 -9.422 1.00 81.75 68 TYR A CA 1
ATOM 485 C C . TYR A 1 68 ? 12.718 2.661 -10.773 1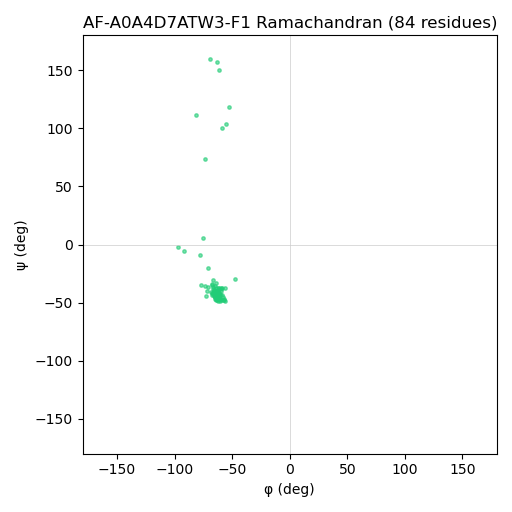.00 81.75 68 TYR A C 1
ATOM 487 O O . TYR A 1 68 ? 13.372 2.384 -11.777 1.00 81.75 68 TYR A O 1
ATOM 495 N N . MET A 1 69 ? 11.733 3.564 -10.805 1.00 78.12 69 MET A N 1
ATOM 496 C CA . MET A 1 69 ? 11.315 4.242 -12.039 1.00 78.12 69 MET A CA 1
ATOM 497 C C . MET A 1 69 ? 12.414 5.150 -12.609 1.00 78.12 69 MET A C 1
ATOM 499 O O . MET A 1 69 ? 12.568 5.233 -13.830 1.00 78.12 69 MET A O 1
ATOM 503 N N . ALA A 1 70 ? 13.202 5.801 -11.748 1.00 80.00 70 ALA A N 1
ATOM 504 C CA . ALA A 1 70 ? 14.350 6.602 -12.165 1.00 80.00 70 ALA A CA 1
ATOM 505 C C . ALA A 1 70 ? 15.443 5.737 -12.816 1.00 80.00 70 ALA A C 1
ATOM 507 O O . ALA A 1 70 ? 15.905 6.059 -13.913 1.00 80.00 70 ALA A O 1
ATOM 508 N N . GLU A 1 71 ? 15.805 4.608 -12.202 1.00 81.38 71 GLU A N 1
ATOM 509 C CA . GLU A 1 71 ? 16.798 3.670 -12.749 1.00 81.38 71 GLU A CA 1
ATOM 510 C C . GLU A 1 71 ? 16.323 2.984 -14.032 1.00 81.38 71 GLU A C 1
ATOM 512 O O . GLU A 1 71 ? 17.099 2.787 -14.978 1.00 81.38 71 GLU A O 1
ATOM 517 N N . LEU A 1 72 ? 15.029 2.669 -14.108 1.00 75.44 72 LEU A N 1
ATOM 518 C CA . LEU A 1 72 ? 14.401 2.154 -15.318 1.00 75.44 72 LEU A CA 1
ATOM 519 C C . LEU A 1 72 ? 14.498 3.186 -16.453 1.00 75.44 72 LEU A C 1
ATOM 521 O O . LEU A 1 72 ? 14.862 2.835 -17.578 1.00 75.44 72 LEU A O 1
ATOM 525 N N . GLY A 1 73 ? 14.243 4.465 -16.160 1.00 72.00 73 GLY A N 1
ATOM 526 C CA . GLY A 1 73 ? 14.433 5.578 -17.093 1.00 72.00 73 GLY A CA 1
ATOM 527 C C . GLY A 1 73 ? 15.889 5.750 -17.540 1.00 72.00 73 GLY A C 1
ATOM 528 O O . GLY A 1 73 ? 16.163 5.834 -18.740 1.00 72.00 73 GLY A O 1
ATOM 529 N N . ALA A 1 74 ? 16.837 5.730 -16.602 1.00 72.50 74 ALA A N 1
ATOM 530 C CA . ALA A 1 74 ? 18.266 5.865 -16.889 1.00 72.50 74 ALA A CA 1
ATOM 531 C C . ALA A 1 74 ? 18.800 4.714 -17.758 1.00 72.50 74 ALA A C 1
ATOM 533 O O . ALA A 1 74 ? 19.560 4.932 -18.704 1.00 72.50 74 ALA A O 1
ATOM 534 N N . SER A 1 75 ? 18.359 3.484 -17.487 1.00 71.75 75 SER A N 1
ATOM 535 C CA . SER A 1 75 ? 18.732 2.302 -18.273 1.00 71.75 75 SER A CA 1
ATOM 536 C C . SER A 1 75 ? 18.219 2.377 -19.712 1.00 71.75 75 SER A C 1
ATOM 538 O O . SER A 1 75 ? 18.909 1.952 -20.638 1.00 71.75 75 SER A O 1
ATOM 540 N N . ARG A 1 76 ? 17.054 2.998 -19.926 1.00 65.31 76 ARG A N 1
ATOM 541 C CA . ARG A 1 76 ? 16.506 3.251 -21.268 1.00 65.31 76 ARG A CA 1
ATOM 542 C C . ARG A 1 76 ? 17.268 4.337 -22.018 1.00 65.31 76 ARG A C 1
ATOM 544 O O . ARG A 1 76 ? 17.512 4.170 -23.209 1.00 65.31 76 ARG A O 1
ATOM 551 N N . GLY A 1 77 ? 17.676 5.406 -21.331 1.00 61.81 77 GLY A N 1
ATOM 552 C CA . GLY A 1 77 ? 18.527 6.448 -21.914 1.00 61.81 77 GLY A CA 1
ATOM 553 C C . GLY A 1 77 ? 19.861 5.886 -22.414 1.00 61.81 77 GLY A C 1
ATOM 554 O O . GLY A 1 77 ? 20.259 6.168 -23.541 1.00 61.81 77 GLY A O 1
ATOM 555 N N . ARG A 1 78 ? 20.494 5.006 -21.623 1.00 61.56 78 ARG A N 1
ATOM 556 C CA . ARG A 1 78 ? 21.745 4.319 -21.995 1.00 61.56 78 ARG A CA 1
ATOM 557 C C . ARG A 1 78 ? 21.586 3.382 -23.198 1.00 61.56 78 ARG A C 1
ATOM 559 O O . ARG A 1 78 ? 22.429 3.390 -24.091 1.00 61.56 78 ARG A O 1
ATOM 566 N N . ALA A 1 79 ? 20.507 2.599 -23.242 1.00 58.38 79 ALA A N 1
ATOM 567 C CA . ALA A 1 79 ? 20.226 1.715 -24.375 1.00 58.38 79 ALA A CA 1
ATOM 568 C C . ALA A 1 79 ? 19.986 2.499 -25.679 1.00 58.38 79 ALA A C 1
ATOM 570 O O . ALA A 1 79 ? 20.443 2.080 -26.740 1.00 58.38 79 ALA A O 1
ATOM 571 N N . ALA A 1 80 ? 19.324 3.660 -25.600 1.00 56.62 80 ALA A N 1
ATOM 572 C CA . ALA A 1 80 ? 19.108 4.526 -26.756 1.00 56.62 80 ALA A CA 1
ATOM 573 C C . ALA A 1 80 ? 20.421 5.122 -27.286 1.00 56.62 80 ALA A C 1
ATOM 575 O O . ALA A 1 80 ? 20.631 5.105 -28.490 1.00 56.62 80 ALA A O 1
ATOM 576 N N . THR A 1 81 ? 21.326 5.578 -26.411 1.00 60.59 81 THR A N 1
ATOM 577 C CA . THR A 1 81 ? 22.635 6.116 -26.830 1.00 60.59 81 THR A CA 1
ATOM 578 C C . THR A 1 81 ? 23.569 5.074 -27.442 1.00 60.59 81 THR A C 1
ATOM 580 O O . THR A 1 81 ? 24.377 5.427 -28.293 1.00 60.59 81 THR A O 1
ATOM 583 N N . LEU A 1 82 ? 23.474 3.805 -27.026 1.00 57.97 82 LEU A N 1
ATOM 584 C CA . LEU A 1 82 ? 24.281 2.727 -27.608 1.00 57.97 82 LEU A CA 1
ATOM 585 C C . LEU A 1 82 ? 23.783 2.348 -29.014 1.00 57.97 82 LEU A C 1
ATOM 587 O O . LEU A 1 82 ? 24.588 2.079 -29.892 1.00 57.97 82 LEU A O 1
ATOM 591 N N . SER A 1 83 ? 22.464 2.390 -29.234 1.00 49.12 83 SER A N 1
ATOM 592 C CA . SER A 1 83 ? 21.830 2.060 -30.518 1.00 49.12 83 SER A CA 1
ATOM 593 C C . SER A 1 83 ? 22.066 3.095 -31.625 1.00 49.12 83 SER A C 1
ATOM 595 O O . SER A 1 83 ? 21.856 2.767 -32.786 1.00 49.12 83 SER A O 1
ATOM 597 N N . THR A 1 84 ? 22.437 4.336 -31.297 1.00 56.38 84 THR A N 1
ATOM 598 C CA . THR A 1 84 ? 22.770 5.382 -32.287 1.00 56.38 84 THR A CA 1
ATOM 599 C C . THR A 1 84 ? 24.257 5.436 -32.637 1.00 56.38 84 THR A C 1
ATOM 601 O O . THR A 1 84 ? 24.647 6.244 -33.477 1.00 56.38 84 THR A O 1
ATOM 604 N N . ALA A 1 85 ? 25.088 4.648 -31.950 1.00 53.88 85 ALA A N 1
ATOM 605 C CA . ALA A 1 85 ? 26.536 4.606 -32.139 1.00 53.88 85 ALA A CA 1
ATOM 606 C C . ALA A 1 85 ? 27.001 3.451 -33.055 1.00 53.88 85 ALA A C 1
ATOM 608 O O . ALA A 1 85 ? 28.199 3.353 -33.319 1.00 53.88 85 ALA A O 1
ATOM 609 N N . GLU A 1 86 ? 26.071 2.616 -33.534 1.00 46.56 86 GLU A N 1
ATOM 610 C CA . GLU A 1 86 ? 26.255 1.595 -34.582 1.00 46.56 86 GLU A CA 1
ATOM 611 C C . GLU A 1 86 ? 25.640 2.065 -35.908 1.00 46.56 86 GLU A C 1
ATOM 613 O O . GLU A 1 86 ? 26.246 1.773 -36.965 1.00 46.56 86 GLU A O 1
#

Nearest PDB structures (foldseek):
  4jlr-assembly2_C  TM=6.726E-01  e=1.505E+00  unclassified

pLDDT: mean 78.05, std 17.41, range [40.0, 98.0]